Protein AF-F6HSE2-F1 (afdb_monomer)

Solvent-accessible surface area (backbone atoms only — not comparable to full-atom values): 5515 Å² total; per-residue (Å²): 146,81,90,81,60,102,39,62,68,69,29,63,67,43,44,64,54,52,49,58,49,36,76,76,70,57,69,77,68,49,75,61,73,41,83,59,79,91,53,91,86,49,31,88,49,73,47,94,36,98,91,41,73,64,54,11,39,33,50,93,84,47,90,47,73,43,84,48,68,33,41,59,48,39,17,70,78,39,65,89,44,48,93,32,39,53,56,45,29,59

Foldseek 3Di:
DPPPDPQPPVLVVCLVVCVVCCVPPNQQAEEDEEEDDDDPPADCDQDDDPPDNQSSHRPVPDDGKDADCSQCVSCVVPVSCHPRYGYIYD

Mean predicted aligned error: 8.23 Å

Secondary structure (DSSP, 8-state):
-----TTHHHHHHHHHHHHHHHHHH--S-EE--B-----TTS-SS----TT-GGGGS-GGG----B--THHHHHHHHSGGGTTSEE--B-

Sequence (90 aa):
MLLCLLWVCTTNCLAPLAKVINDRFGIVEGLMITVHFIPTTQKTVDGPLSKACKCGKVASFNIIPCNTGAAKAIGMVLHALNGKSTRMSL

Radius of gyration: 15.0 Å; Cα contacts (8 Å, |Δi|>4): 116; chains: 1; bounding box: 38×29×38 Å

Structure (mmCIF, N/CA/C/O backbone):
data_AF-F6HSE2-F1
#
_entry.id   AF-F6HSE2-F1
#
loop_
_atom_site.group_PDB
_atom_site.id
_atom_site.type_symbol
_atom_site.label_atom_id
_atom_site.label_alt_id
_atom_site.label_comp_id
_atom_site.label_asym_id
_atom_site.label_entity_id
_atom_site.label_seq_id
_atom_site.pdbx_PDB_ins_code
_atom_site.Cartn_x
_atom_site.Cartn_y
_atom_site.Cartn_z
_atom_site.occupancy
_atom_site.B_iso_or_equiv
_atom_site.auth_seq_id
_atom_site.auth_comp_id
_atom_site.auth_asym_id
_atom_site.auth_atom_id
_atom_site.pdbx_PDB_model_num
ATOM 1 N N . MET A 1 1 ? 9.396 22.966 7.190 1.00 24.67 1 MET A N 1
ATOM 2 C CA . MET A 1 1 ? 8.694 22.936 5.889 1.00 24.67 1 MET A CA 1
ATOM 3 C C . MET A 1 1 ? 9.408 21.965 4.951 1.00 24.67 1 MET A C 1
ATOM 5 O O . MET A 1 1 ? 10.150 22.378 4.080 1.00 24.67 1 MET A O 1
ATOM 9 N N . LEU A 1 2 ? 9.256 20.661 5.193 1.00 20.64 2 LEU A N 1
ATOM 10 C CA . LEU A 1 2 ? 9.711 19.606 4.280 1.00 20.64 2 LEU A CA 1
ATOM 11 C C . LEU A 1 2 ? 8.907 18.328 4.575 1.00 20.64 2 LEU A C 1
ATOM 13 O O . LEU A 1 2 ? 9.451 17.276 4.882 1.00 20.64 2 LEU A O 1
ATOM 17 N N . LEU A 1 3 ? 7.577 18.456 4.549 1.00 24.50 3 LEU A N 1
ATOM 18 C CA . LEU A 1 3 ? 6.637 17.335 4.667 1.00 24.50 3 LEU A CA 1
ATOM 19 C C . LEU A 1 3 ? 6.195 16.846 3.273 1.00 24.50 3 LEU A C 1
ATOM 21 O O . LEU A 1 3 ? 5.052 16.458 3.073 1.00 24.50 3 LEU A O 1
ATOM 25 N N . CYS A 1 4 ? 7.098 16.903 2.290 1.00 25.84 4 CYS A N 1
ATOM 26 C CA . CYS A 1 4 ? 6.869 16.428 0.925 1.00 25.84 4 CYS A CA 1
ATOM 27 C C . CYS A 1 4 ? 7.734 15.180 0.684 1.00 25.84 4 CYS A C 1
ATOM 29 O O . CYS A 1 4 ? 8.714 15.201 -0.055 1.00 25.84 4 CYS A O 1
ATOM 31 N N . LEU A 1 5 ? 7.432 14.101 1.410 1.00 34.78 5 LEU A N 1
ATOM 32 C CA . LEU A 1 5 ? 7.966 12.768 1.127 1.00 34.78 5 LEU A CA 1
ATOM 33 C C . LEU A 1 5 ? 6.959 12.037 0.227 1.00 34.78 5 LEU A C 1
ATOM 35 O O . LEU A 1 5 ? 5.757 12.237 0.376 1.00 34.78 5 LEU A O 1
ATOM 39 N N . LEU A 1 6 ? 7.456 11.188 -0.677 1.00 40.91 6 LEU A N 1
ATOM 40 C CA . LEU A 1 6 ? 6.771 10.455 -1.762 1.00 40.91 6 LEU A CA 1
ATOM 41 C C . LEU A 1 6 ? 5.592 9.514 -1.361 1.00 40.91 6 LEU A C 1
ATOM 43 O O . LEU A 1 6 ? 5.306 8.544 -2.051 1.00 40.91 6 LEU A O 1
ATOM 47 N N . TRP A 1 7 ? 4.887 9.773 -0.259 1.00 51.53 7 TRP A N 1
ATOM 48 C CA . TRP A 1 7 ? 3.913 8.881 0.392 1.00 51.53 7 TRP A CA 1
ATOM 49 C C . TRP A 1 7 ? 2.489 9.454 0.488 1.00 51.53 7 TRP A C 1
ATOM 51 O O . TRP A 1 7 ? 1.621 8.850 1.125 1.00 51.53 7 TRP A O 1
ATOM 61 N N . VAL A 1 8 ? 2.258 10.642 -0.079 1.00 66.50 8 VAL A N 1
ATOM 62 C CA . VAL A 1 8 ? 1.069 11.468 0.193 1.00 66.50 8 VAL A CA 1
ATOM 63 C C . VAL A 1 8 ? -0.233 10.857 -0.333 1.00 66.50 8 VAL A C 1
ATOM 65 O O . VAL A 1 8 ? -1.226 10.877 0.386 1.00 66.50 8 VAL A O 1
ATOM 68 N N . CYS A 1 9 ? -0.247 10.241 -1.519 1.00 76.25 9 CYS A N 1
ATOM 69 C CA . CYS A 1 9 ? -1.467 9.638 -2.073 1.00 76.25 9 CYS A CA 1
ATOM 70 C C . CYS A 1 9 ? -1.899 8.391 -1.287 1.00 76.25 9 CYS A C 1
ATOM 72 O O . CYS A 1 9 ? -3.039 8.284 -0.850 1.00 76.25 9 CYS A O 1
ATOM 74 N N . THR A 1 10 ? -0.979 7.463 -1.027 1.00 77.50 10 THR A N 1
ATOM 75 C CA . THR A 1 10 ? -1.321 6.172 -0.422 1.00 77.50 10 THR A CA 1
ATOM 76 C C . THR 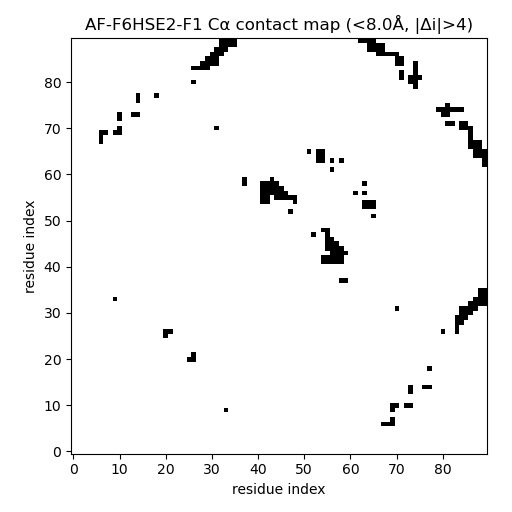A 1 10 ? -1.683 6.271 1.059 1.00 77.50 10 THR A C 1
ATOM 78 O O . THR A 1 10 ? -2.445 5.447 1.565 1.00 77.50 10 THR A O 1
ATOM 81 N N . THR A 1 11 ? -1.119 7.253 1.768 1.00 78.50 11 THR A N 1
ATOM 82 C CA . THR A 1 11 ? -1.455 7.518 3.175 1.00 78.50 11 THR A CA 1
ATOM 83 C C . THR A 1 11 ? -2.827 8.180 3.276 1.00 78.50 11 THR A C 1
ATOM 85 O O . THR A 1 11 ? -3.644 7.736 4.079 1.00 78.50 11 THR A O 1
ATOM 88 N N . ASN A 1 12 ? -3.125 9.161 2.413 1.00 81.88 12 ASN A N 1
ATOM 89 C CA . ASN A 1 12 ? -4.440 9.809 2.384 1.00 81.88 12 ASN A CA 1
ATOM 90 C C . ASN A 1 12 ? -5.565 8.865 1.969 1.00 81.88 12 ASN A C 1
ATOM 92 O O . ASN A 1 12 ? -6.656 8.969 2.517 1.00 81.88 12 ASN A O 1
ATOM 96 N N . CYS A 1 13 ? -5.322 7.934 1.042 1.00 80.75 13 CYS A N 1
ATOM 97 C CA . CYS A 1 13 ? -6.357 6.973 0.663 1.00 80.75 13 CYS A CA 1
ATOM 98 C C . CYS A 1 13 ? -6.684 5.999 1.803 1.00 80.75 13 CYS A C 1
ATOM 100 O O . CYS A 1 13 ? -7.841 5.632 1.987 1.00 80.75 13 CYS A O 1
ATOM 102 N N . LEU A 1 14 ? -5.680 5.568 2.576 1.00 80.31 14 LEU A N 1
ATOM 103 C CA . LEU A 1 14 ? -5.877 4.505 3.561 1.00 80.31 14 LEU A CA 1
ATOM 104 C C . LEU A 1 14 ? -6.226 5.008 4.968 1.00 80.31 14 LEU A C 1
ATOM 106 O O . LEU A 1 14 ? -6.941 4.317 5.688 1.00 80.31 14 LEU A O 1
ATOM 110 N N . ALA A 1 15 ? -5.763 6.193 5.367 1.00 83.19 15 ALA A N 1
ATOM 111 C CA . ALA A 1 15 ? -6.045 6.761 6.686 1.00 83.19 15 ALA A CA 1
ATOM 112 C C . ALA A 1 15 ? -7.550 6.850 7.039 1.00 83.19 15 ALA A C 1
ATOM 114 O O . ALA A 1 15 ? -7.913 6.381 8.121 1.00 83.19 15 ALA A O 1
ATOM 115 N N . PRO A 1 16 ? -8.451 7.373 6.178 1.00 87.06 16 PRO A N 1
ATOM 116 C CA . PRO A 1 16 ? -9.876 7.438 6.507 1.00 87.06 16 PRO A CA 1
ATOM 117 C C . PRO A 1 16 ? -10.513 6.046 6.586 1.00 87.06 16 PRO A C 1
ATOM 119 O O . PRO A 1 16 ? -11.346 5.798 7.455 1.00 87.06 16 PRO A O 1
ATOM 122 N N . LEU A 1 17 ? -10.079 5.108 5.739 1.00 84.56 17 LEU A N 1
ATOM 123 C CA . LEU A 1 17 ? -10.575 3.733 5.756 1.00 84.56 17 LEU A CA 1
ATOM 124 C C . LEU A 1 17 ? -10.174 3.016 7.055 1.00 84.56 17 LEU A C 1
ATOM 126 O O . LEU A 1 17 ? -11.008 2.420 7.735 1.00 84.56 17 LEU A O 1
ATOM 130 N N . ALA A 1 18 ? -8.899 3.135 7.430 1.00 84.12 18 ALA A N 1
ATOM 131 C CA . ALA A 1 18 ? -8.364 2.565 8.660 1.00 84.12 18 ALA A CA 1
ATOM 132 C C . ALA A 1 18 ? -9.043 3.160 9.901 1.00 84.12 18 ALA A C 1
ATOM 134 O O . ALA A 1 18 ? -9.306 2.430 10.853 1.00 84.12 18 ALA A O 1
ATOM 135 N N . LYS A 1 19 ? -9.385 4.456 9.879 1.00 86.00 19 LYS A N 1
ATOM 136 C CA . LYS A 1 19 ? -10.133 5.113 10.956 1.00 86.00 19 LYS A CA 1
ATOM 137 C C . LYS A 1 19 ? -11.517 4.489 11.149 1.00 86.00 19 LYS A C 1
ATOM 139 O O . LYS A 1 19 ? -11.837 4.078 12.259 1.00 86.00 19 LYS A O 1
ATOM 144 N N . VAL A 1 20 ? -12.300 4.346 10.079 1.00 89.62 20 VAL A N 1
ATOM 145 C CA . VAL A 1 20 ? -13.658 3.773 10.159 1.00 89.62 20 VAL A CA 1
ATOM 146 C C . VAL A 1 20 ? -13.632 2.323 10.644 1.00 89.62 20 VAL A C 1
ATOM 148 O O . VAL A 1 20 ? -14.431 1.942 11.499 1.00 89.62 20 VAL A O 1
ATOM 151 N N . ILE A 1 21 ? -12.706 1.516 10.123 1.00 87.06 21 ILE A N 1
ATOM 152 C CA . ILE A 1 21 ? -12.583 0.106 10.512 1.00 87.06 21 ILE A CA 1
ATOM 153 C C . ILE A 1 21 ? -12.129 -0.005 11.971 1.00 87.06 21 ILE A C 1
ATOM 155 O O . ILE A 1 21 ? -12.696 -0.789 12.731 1.00 87.06 21 ILE A O 1
ATOM 159 N N . ASN A 1 22 ? -11.154 0.805 12.388 1.00 87.25 22 ASN A N 1
ATOM 160 C CA . ASN A 1 22 ? -10.671 0.794 13.763 1.00 87.25 22 ASN A CA 1
ATOM 161 C C . ASN A 1 22 ? -11.751 1.216 14.764 1.00 87.25 22 ASN A C 1
ATOM 163 O O . ASN A 1 22 ? -11.857 0.600 15.818 1.00 87.25 22 ASN A O 1
ATOM 167 N N . ASP A 1 23 ? -12.561 2.219 14.431 1.00 87.88 23 ASP A N 1
ATOM 168 C CA . ASP A 1 23 ? -13.600 2.721 15.333 1.00 87.88 23 ASP A CA 1
ATOM 169 C C . ASP A 1 23 ? -14.760 1.734 15.523 1.00 87.88 23 ASP A C 1
ATOM 171 O O . ASP A 1 23 ? -15.405 1.754 16.569 1.00 87.88 23 ASP A O 1
ATOM 175 N N . ARG A 1 24 ? -15.037 0.868 14.537 1.00 89.25 24 ARG A N 1
ATOM 176 C CA . ARG A 1 24 ? -16.139 -0.107 14.623 1.00 89.25 24 ARG A CA 1
ATOM 177 C C . ARG A 1 24 ? -15.717 -1.510 15.039 1.00 89.25 24 ARG A C 1
ATOM 179 O O . ARG A 1 24 ? -16.494 -2.187 15.700 1.00 89.25 24 ARG A O 1
ATOM 186 N N . PHE A 1 25 ? -14.530 -1.952 14.633 1.00 85.06 25 PHE A N 1
ATOM 187 C CA . PHE A 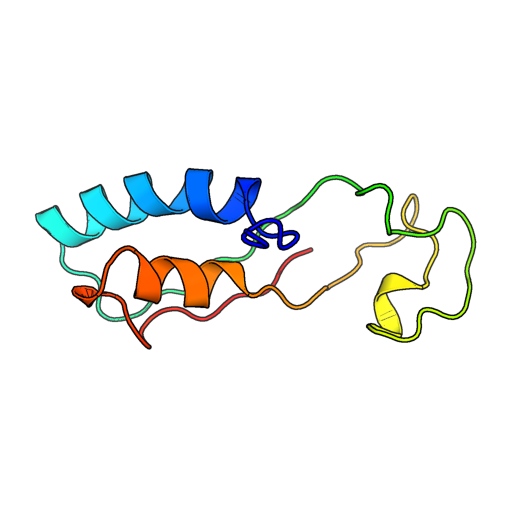1 25 ? -14.112 -3.349 14.782 1.00 85.06 25 PHE A CA 1
ATOM 188 C C . PHE A 1 25 ? -12.830 -3.518 15.600 1.00 85.06 25 PHE A C 1
ATOM 190 O O . PHE A 1 25 ? -12.588 -4.610 16.100 1.00 85.06 25 PHE A O 1
ATOM 197 N N . GLY A 1 26 ? -12.039 -2.454 15.777 1.00 83.00 26 GLY A N 1
ATOM 198 C CA . 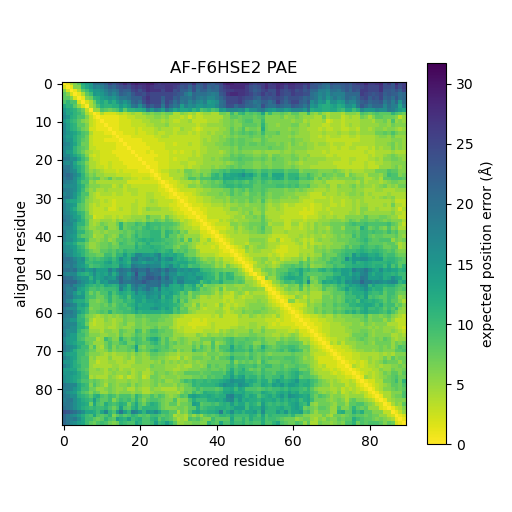GLY A 1 26 ? -10.741 -2.511 16.450 1.00 83.00 26 GLY A CA 1
ATOM 199 C C . GLY A 1 26 ? -9.696 -3.279 15.632 1.00 83.00 26 GLY A C 1
ATOM 200 O O . GLY A 1 26 ? -9.787 -4.487 15.442 1.00 83.00 26 GLY A O 1
ATOM 201 N N . ILE A 1 27 ? -8.660 -2.589 15.149 1.00 82.06 27 ILE A N 1
ATOM 202 C CA . ILE A 1 27 ? -7.601 -3.239 14.360 1.00 82.06 27 ILE A CA 1
ATOM 203 C C . ILE A 1 27 ? -6.488 -3.726 15.300 1.00 82.06 27 ILE A C 1
ATOM 205 O O . ILE A 1 27 ? -5.871 -2.940 16.035 1.00 82.06 27 ILE A O 1
ATOM 209 N N . VAL A 1 28 ? -6.221 -5.035 15.258 1.00 82.12 28 VAL A N 1
ATOM 210 C CA . VAL A 1 28 ? -5.125 -5.682 15.998 1.00 82.12 28 VAL A CA 1
ATOM 211 C C . VAL A 1 28 ? -3.834 -5.632 15.180 1.00 82.12 28 VAL A C 1
ATOM 213 O O . VAL A 1 28 ? -2.853 -5.076 15.659 1.00 82.12 28 VAL A O 1
ATOM 216 N N . GLU A 1 29 ? -3.865 -6.098 13.929 1.00 81.81 29 GLU A N 1
ATOM 217 C CA . GLU A 1 29 ? -2.754 -6.032 12.968 1.00 81.81 29 GLU A CA 1
ATOM 218 C C . GLU A 1 29 ? -3.281 -5.861 11.534 1.00 81.81 29 GLU A C 1
ATOM 220 O O . GLU A 1 29 ? -4.435 -6.187 11.247 1.00 81.81 29 GLU A O 1
ATOM 225 N N . GLY A 1 30 ? -2.454 -5.339 10.621 1.00 78.62 30 GLY A N 1
ATOM 226 C CA . GLY A 1 30 ? -2.839 -5.164 9.217 1.00 78.62 30 GLY A CA 1
ATOM 227 C C . GLY A 1 30 ? -1.666 -5.139 8.235 1.00 78.62 30 GLY A C 1
ATOM 228 O O . GLY A 1 30 ? -0.626 -4.531 8.486 1.00 78.62 30 GLY A O 1
ATOM 229 N N . LEU A 1 31 ? -1.851 -5.763 7.072 1.00 80.81 31 LEU A N 1
ATOM 230 C CA . LEU A 1 31 ? -0.905 -5.733 5.955 1.00 80.81 31 LEU A CA 1
ATOM 231 C C . LEU A 1 31 ? -1.606 -5.182 4.718 1.00 80.81 31 LEU A C 1
ATOM 233 O O . LEU A 1 31 ? -2.778 -5.482 4.511 1.00 80.81 31 LEU A O 1
ATOM 237 N N . MET A 1 32 ? -0.936 -4.340 3.922 1.00 76.62 32 MET A N 1
ATOM 238 C CA . MET A 1 32 ? -1.700 -3.454 3.031 1.00 76.62 32 MET A CA 1
ATOM 239 C C . MET A 1 32 ? -1.269 -3.322 1.560 1.00 76.62 32 MET A C 1
ATOM 241 O O . MET A 1 32 ? -1.611 -2.339 0.965 1.00 76.62 32 MET A O 1
ATOM 245 N N . ILE A 1 33 ? -0.581 -4.241 0.904 1.00 80.81 33 ILE A N 1
ATOM 246 C CA . ILE A 1 33 ? -0.159 -4.152 -0.527 1.00 80.81 33 ILE A CA 1
ATOM 247 C C . ILE A 1 33 ? -0.874 -3.105 -1.434 1.00 80.81 33 ILE A C 1
ATOM 249 O O . ILE A 1 33 ? -2.075 -3.196 -1.686 1.00 80.81 33 ILE A O 1
ATOM 253 N N . THR A 1 34 ? -0.123 -2.142 -1.981 1.00 80.62 34 THR A N 1
ATOM 254 C CA . THR A 1 34 ? -0.650 -1.199 -2.988 1.00 80.62 34 THR A CA 1
ATOM 255 C C . THR A 1 34 ? -0.072 -1.449 -4.354 1.00 80.62 34 THR A C 1
ATOM 257 O O . THR A 1 34 ? 1.130 -1.641 -4.480 1.00 80.62 34 THR A O 1
ATOM 260 N N . VAL A 1 35 ? -0.930 -1.365 -5.364 1.00 80.88 35 VAL A N 1
ATOM 261 C CA . VAL A 1 35 ? -0.530 -1.289 -6.767 1.00 80.88 35 VAL A CA 1
ATOM 262 C C . VAL A 1 35 ? -0.500 0.185 -7.141 1.00 80.88 35 VAL A C 1
ATOM 264 O O . VAL A 1 35 ? -1.515 0.874 -6.992 1.00 80.88 35 VAL A O 1
ATOM 267 N N . HIS A 1 36 ? 0.661 0.683 -7.557 1.00 79.69 36 HIS A N 1
ATOM 268 C CA . HIS A 1 36 ? 0.836 2.094 -7.872 1.00 79.69 36 HIS A CA 1
ATOM 269 C C . HIS A 1 36 ? 1.190 2.303 -9.344 1.00 79.69 36 HIS A C 1
ATOM 271 O O . HIS A 1 36 ? 1.939 1.535 -9.938 1.00 79.69 36 HIS A O 1
ATOM 277 N N . PHE A 1 37 ? 0.672 3.379 -9.938 1.00 81.62 37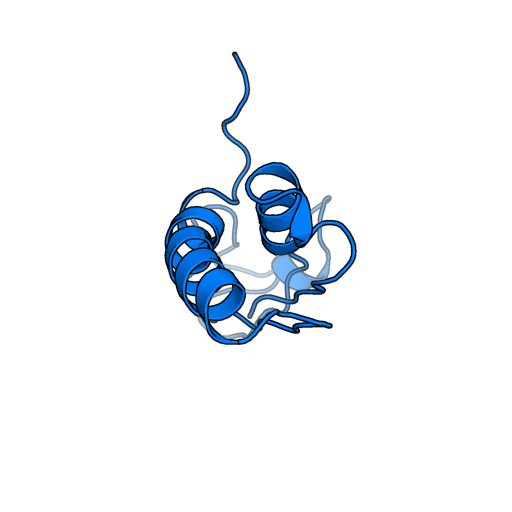 PHE A N 1
ATOM 278 C CA . PHE A 1 37 ? 1.105 3.782 -11.272 1.00 81.62 37 PHE A CA 1
ATOM 279 C C . PHE A 1 37 ? 2.551 4.295 -11.245 1.00 81.62 37 PHE A C 1
ATOM 281 O O . PHE A 1 37 ? 2.986 4.857 -10.231 1.00 81.62 37 PHE A O 1
ATOM 288 N N . ILE A 1 38 ? 3.246 4.129 -12.375 1.00 79.44 38 ILE A N 1
ATOM 289 C CA . ILE A 1 38 ? 4.648 4.498 -12.604 1.00 79.44 38 ILE A CA 1
ATOM 290 C C . ILE A 1 38 ? 4.868 5.978 -12.239 1.00 79.44 38 ILE A C 1
ATOM 292 O O . ILE A 1 38 ? 4.364 6.865 -12.935 1.00 79.44 38 ILE A O 1
ATOM 296 N N . PRO A 1 39 ? 5.610 6.288 -11.160 1.00 75.50 39 PRO A N 1
ATOM 297 C CA . PRO A 1 39 ? 5.971 7.654 -10.822 1.00 75.50 39 PRO A CA 1
ATOM 298 C C . PRO A 1 39 ? 7.171 8.118 -11.654 1.00 75.50 39 PRO A C 1
ATOM 300 O O . PRO A 1 39 ? 8.003 7.326 -12.091 1.00 75.50 39 PRO A O 1
ATOM 303 N N . THR A 1 40 ? 7.339 9.433 -11.777 1.00 76.31 40 THR A N 1
ATOM 304 C CA . THR A 1 40 ? 8.424 10.075 -12.548 1.00 76.31 40 THR A CA 1
ATOM 305 C C . THR A 1 40 ? 9.840 9.705 -12.076 1.00 76.31 40 THR A C 1
ATOM 307 O O . THR A 1 40 ? 10.817 9.945 -12.776 1.00 76.31 40 THR A O 1
ATOM 310 N N . THR A 1 41 ? 9.982 9.139 -10.875 1.00 75.75 41 THR A N 1
ATOM 311 C CA . THR A 1 41 ? 11.269 8.689 -10.326 1.00 75.75 41 THR A CA 1
ATOM 312 C C . THR A 1 41 ? 11.725 7.332 -10.863 1.00 75.75 41 THR A C 1
ATOM 314 O O . THR A 1 41 ? 12.911 7.013 -10.739 1.00 75.75 41 THR A O 1
ATOM 317 N N . GLN A 1 42 ? 10.824 6.538 -11.448 1.00 79.88 42 GLN A N 1
A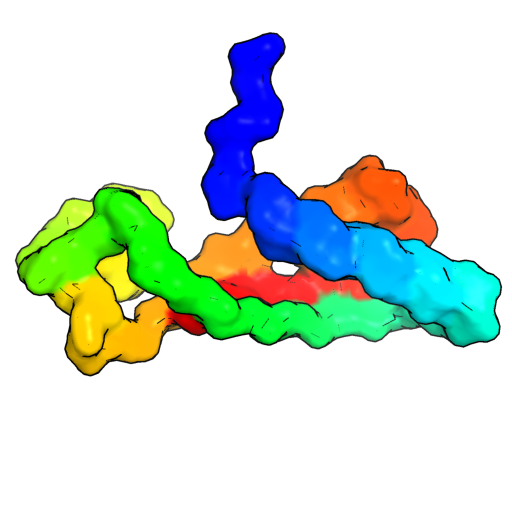TOM 318 C CA . GLN A 1 42 ? 11.172 5.281 -12.105 1.00 79.88 42 GLN A CA 1
ATOM 319 C C . GLN A 1 42 ? 11.759 5.534 -13.502 1.00 79.88 42 GLN A C 1
ATOM 321 O O . GLN A 1 42 ? 11.457 6.530 -14.160 1.00 79.88 42 GLN A O 1
ATOM 326 N N . LYS A 1 43 ? 12.650 4.641 -13.943 1.00 80.56 43 LYS A N 1
ATOM 327 C CA . LYS A 1 43 ? 13.390 4.796 -15.199 1.00 80.56 43 LYS A CA 1
ATOM 328 C C . LYS A 1 43 ? 12.666 4.117 -16.363 1.00 80.56 43 LYS A C 1
ATOM 330 O O . LYS A 1 43 ? 12.067 3.053 -16.215 1.00 80.56 43 LYS A O 1
ATOM 335 N N . THR A 1 44 ? 12.755 4.736 -17.537 1.00 81.69 44 THR A N 1
ATOM 336 C CA . THR A 1 44 ? 12.254 4.183 -18.807 1.00 81.69 44 THR A CA 1
ATOM 337 C C . THR A 1 44 ? 13.164 3.103 -19.383 1.00 81.69 44 THR A C 1
ATOM 339 O O . THR A 1 44 ? 12.726 2.313 -20.206 1.00 81.69 44 THR A O 1
ATOM 342 N N . VAL A 1 45 ? 14.422 3.060 -18.951 1.00 82.81 45 VAL A N 1
ATOM 343 C CA . VAL A 1 45 ? 15.425 2.062 -19.332 1.00 82.81 45 VAL A CA 1
ATOM 344 C C . VAL A 1 45 ? 16.181 1.622 -18.087 1.00 82.81 45 VAL A C 1
ATOM 346 O O . VAL A 1 45 ? 16.244 2.375 -17.111 1.00 82.81 45 VAL A O 1
ATOM 349 N N . ASP A 1 46 ? 16.746 0.417 -18.113 1.00 82.50 46 ASP A N 1
ATOM 350 C CA . ASP A 1 46 ? 17.509 -0.104 -16.9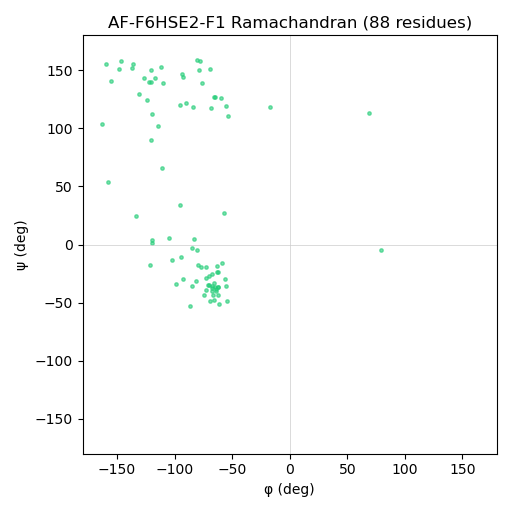82 1.00 82.50 46 ASP A CA 1
ATOM 351 C C . ASP A 1 46 ? 18.697 0.817 -16.665 1.00 82.50 46 ASP A C 1
ATOM 353 O O . ASP A 1 46 ? 19.508 1.150 -17.531 1.00 82.50 46 ASP A O 1
ATOM 357 N N . GLY A 1 47 ? 18.797 1.254 -15.413 1.00 81.62 47 GLY A N 1
ATOM 358 C CA . GLY A 1 47 ? 19.835 2.174 -14.976 1.00 81.62 47 GLY A CA 1
ATOM 359 C C . GLY A 1 47 ? 20.054 2.134 -13.465 1.00 81.62 47 GLY A C 1
ATOM 360 O O . GLY A 1 47 ? 19.156 1.766 -12.702 1.00 81.62 47 GLY A O 1
ATOM 361 N N . PRO A 1 48 ? 21.250 2.514 -12.993 1.00 76.06 48 PRO A N 1
ATOM 362 C CA . PRO A 1 48 ? 21.561 2.475 -11.575 1.00 76.06 48 PRO A CA 1
ATOM 363 C C . PRO A 1 48 ? 20.697 3.483 -10.807 1.00 76.06 48 PRO A C 1
ATOM 365 O O . PRO A 1 48 ? 20.673 4.677 -11.112 1.00 76.06 48 PRO A O 1
ATOM 368 N N . LEU A 1 49 ? 20.006 2.997 -9.774 1.00 73.62 49 LEU A N 1
ATOM 369 C CA . LEU A 1 49 ? 19.263 3.826 -8.831 1.00 73.62 49 LEU A CA 1
ATOM 370 C C . LEU A 1 49 ? 19.821 3.631 -7.420 1.00 73.62 49 LEU A C 1
ATOM 372 O O . LEU A 1 49 ? 19.652 2.579 -6.804 1.00 73.62 49 LEU A O 1
ATOM 376 N N . SER A 1 50 ? 20.444 4.679 -6.882 1.00 65.06 50 SER A N 1
ATOM 377 C CA . SER A 1 50 ? 21.230 4.645 -5.638 1.00 65.06 50 SER A CA 1
ATOM 378 C C . SER A 1 50 ? 20.422 4.292 -4.386 1.00 65.06 50 SER A C 1
ATOM 380 O O . SER A 1 50 ? 20.990 3.833 -3.402 1.00 65.06 50 SER A O 1
ATOM 382 N N . LYS A 1 51 ? 19.099 4.512 -4.399 1.00 63.97 51 LYS A N 1
ATOM 383 C CA . LYS A 1 51 ? 18.219 4.298 -3.235 1.00 63.97 51 LYS A CA 1
ATOM 384 C C . LYS A 1 51 ? 17.402 3.003 -3.286 1.00 63.97 51 LYS A C 1
ATOM 386 O O . LYS A 1 51 ? 16.845 2.620 -2.262 1.00 63.97 51 LYS A O 1
ATOM 391 N N . ALA A 1 52 ? 17.323 2.327 -4.435 1.00 64.25 52 ALA A N 1
ATOM 392 C CA . ALA A 1 52 ? 16.626 1.047 -4.565 1.00 64.25 52 ALA A CA 1
ATOM 393 C C . ALA A 1 52 ? 17.048 0.325 -5.851 1.00 64.25 52 ALA A C 1
ATOM 395 O O . ALA A 1 52 ? 16.565 0.646 -6.934 1.00 64.25 52 ALA A O 1
ATOM 396 N N . CYS A 1 53 ? 17.898 -0.697 -5.722 1.00 57.78 53 CYS A N 1
ATOM 397 C CA . CYS A 1 53 ? 18.424 -1.468 -6.855 1.00 57.78 53 CYS A CA 1
ATOM 398 C C . CYS A 1 53 ? 17.312 -2.062 -7.749 1.00 57.78 53 CYS A C 1
ATOM 400 O O . CYS A 1 53 ? 17.432 -2.062 -8.969 1.00 57.78 53 CYS A O 1
ATOM 402 N N . LYS A 1 54 ? 16.179 -2.479 -7.159 1.00 66.81 54 LYS A N 1
ATOM 403 C CA . LYS A 1 54 ? 15.032 -3.035 -7.902 1.00 66.81 54 LYS A CA 1
ATOM 404 C C . LYS A 1 54 ? 14.281 -1.993 -8.738 1.00 66.81 54 LYS A C 1
ATOM 406 O O . LYS A 1 54 ? 13.828 -2.322 -9.827 1.00 66.81 54 LYS A O 1
ATOM 411 N N . CYS A 1 55 ? 14.175 -0.749 -8.262 1.00 67.94 55 CYS A N 1
ATOM 412 C CA . CYS A 1 55 ? 13.420 0.309 -8.944 1.00 67.94 55 CYS A CA 1
ATOM 413 C C . CYS A 1 55 ? 14.246 1.002 -10.062 1.00 67.94 55 CYS A C 1
ATOM 415 O O . CYS A 1 55 ? 13.777 1.958 -10.673 1.00 67.94 55 CYS A O 1
ATOM 417 N N . GLY A 1 56 ? 15.462 0.508 -10.340 1.00 69.69 56 GLY A N 1
ATOM 418 C CA . GLY A 1 56 ? 16.281 0.882 -11.498 1.00 69.69 56 GLY A CA 1
ATOM 419 C C . GLY A 1 56 ? 15.968 0.099 -12.776 1.00 69.69 56 GLY A C 1
ATOM 420 O O . GLY A 1 56 ? 16.577 0.375 -13.803 1.00 69.69 56 GLY A O 1
ATOM 421 N N . LYS A 1 57 ? 15.042 -0.869 -12.726 1.00 78.88 57 LYS A N 1
ATOM 422 C CA . LYS A 1 57 ? 14.584 -1.593 -13.916 1.00 78.88 57 LYS A CA 1
ATOM 423 C C . LYS A 1 57 ? 13.583 -0.776 -14.738 1.00 78.88 57 LYS A C 1
ATOM 425 O O . LYS A 1 57 ? 12.903 0.090 -14.185 1.00 78.88 57 LYS A O 1
ATOM 430 N N . VAL A 1 58 ? 13.443 -1.096 -16.025 1.00 82.31 58 VAL A N 1
ATOM 431 C CA . VAL A 1 58 ? 12.445 -0.490 -16.915 1.00 82.31 58 VAL A CA 1
ATOM 432 C C . VAL A 1 58 ? 11.041 -0.641 -16.331 1.00 82.31 58 VAL A C 1
ATOM 434 O O . VAL A 1 58 ? 10.556 -1.752 -16.115 1.00 82.31 58 VAL A O 1
ATOM 437 N N . ALA A 1 59 ? 10.390 0.488 -16.066 1.00 79.38 59 ALA A N 1
ATOM 438 C CA . ALA A 1 59 ? 9.121 0.521 -15.343 1.00 79.38 59 ALA A CA 1
ATOM 439 C C . ALA A 1 59 ? 7.936 -0.021 -16.151 1.00 79.38 59 ALA A C 1
ATOM 441 O O . ALA A 1 59 ? 7.042 -0.650 -15.601 1.00 79.38 59 ALA A O 1
ATOM 442 N N . SER A 1 60 ? 7.933 0.201 -17.466 1.00 81.00 60 SER A N 1
ATOM 443 C CA . SER A 1 60 ? 6.789 -0.119 -18.329 1.00 81.00 60 SER A CA 1
ATOM 444 C C . SER A 1 60 ? 6.589 -1.616 -18.574 1.00 81.00 60 SER A C 1
ATOM 446 O O . SER A 1 60 ? 5.502 -2.020 -18.971 1.00 81.00 60 SER A O 1
ATOM 448 N N . PHE A 1 61 ? 7.621 -2.431 -18.348 1.00 84.00 61 PHE A N 1
ATOM 449 C CA . PHE A 1 61 ? 7.605 -3.868 -18.645 1.00 84.00 61 PHE A CA 1
ATOM 450 C C . PHE A 1 61 ? 7.833 -4.748 -17.411 1.00 84.00 61 PHE A C 1
ATOM 452 O O . PHE A 1 61 ? 7.875 -5.968 -17.539 1.00 84.00 61 PHE A O 1
ATOM 459 N N . ASN A 1 62 ? 7.986 -4.160 -16.221 1.00 80.75 62 ASN A N 1
ATOM 460 C CA . ASN A 1 62 ? 8.277 -4.901 -14.998 1.00 80.75 62 ASN A CA 1
ATOM 461 C C . ASN A 1 62 ? 7.284 -4.571 -13.886 1.00 80.75 62 ASN A C 1
ATOM 463 O O . ASN A 1 62 ? 6.920 -3.418 -13.679 1.00 80.75 62 ASN A O 1
ATOM 467 N N . ILE A 1 63 ? 6.946 -5.587 -13.093 1.00 83.06 63 ILE A N 1
ATOM 468 C CA . ILE A 1 63 ? 6.347 -5.392 -11.772 1.00 83.06 63 ILE A CA 1
ATOM 469 C C . ILE A 1 63 ? 7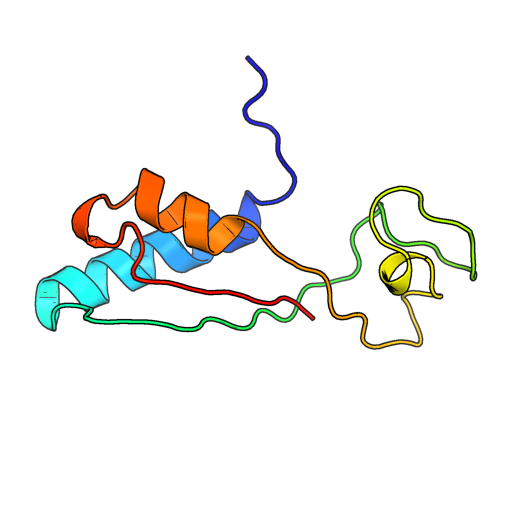.497 -5.154 -10.794 1.00 83.06 63 ILE A C 1
ATOM 471 O O . ILE A 1 63 ? 8.370 -6.014 -10.635 1.00 83.06 63 ILE A O 1
ATOM 475 N N . ILE A 1 64 ? 7.524 -3.983 -10.158 1.00 81.44 64 ILE A N 1
ATOM 476 C CA . ILE A 1 64 ? 8.660 -3.551 -9.345 1.00 81.44 64 ILE A CA 1
ATOM 477 C C . ILE A 1 64 ? 8.232 -3.440 -7.879 1.00 81.44 64 ILE A C 1
ATOM 479 O O . ILE A 1 64 ? 7.676 -2.422 -7.474 1.00 81.44 64 ILE A O 1
ATOM 483 N N . PRO A 1 65 ? 8.568 -4.429 -7.032 1.00 81.56 65 PRO A N 1
ATOM 484 C CA . PRO A 1 65 ? 8.314 -4.303 -5.608 1.00 81.56 65 PRO A CA 1
ATOM 485 C C . PRO A 1 65 ? 9.227 -3.223 -5.012 1.00 81.56 65 PRO A C 1
ATOM 487 O O . PRO A 1 65 ? 10.457 -3.365 -5.005 1.00 81.56 65 PRO A O 1
ATOM 490 N N . CYS A 1 66 ? 8.626 -2.159 -4.480 1.00 74.44 66 CYS A N 1
ATOM 491 C CA . CYS A 1 66 ? 9.325 -1.092 -3.768 1.00 74.44 66 CYS A CA 1
ATOM 492 C C . CYS A 1 66 ? 8.774 -0.996 -2.323 1.00 74.44 66 CYS A C 1
ATOM 494 O O . CYS A 1 66 ? 7.575 -1.132 -2.059 1.00 74.44 66 CYS A O 1
ATOM 496 N N . ASN A 1 67 ? 9.667 -0.779 -1.353 1.00 73.00 67 ASN A N 1
ATOM 497 C CA . ASN A 1 67 ? 9.295 -0.665 0.061 1.00 73.00 67 ASN A CA 1
ATOM 498 C C . ASN A 1 67 ? 8.671 0.698 0.338 1.00 73.00 67 ASN A C 1
ATOM 500 O O . ASN A 1 67 ? 9.172 1.709 -0.160 1.00 73.00 67 ASN A O 1
ATOM 504 N N . THR A 1 68 ? 7.611 0.732 1.155 1.00 71.88 68 THR A N 1
ATOM 505 C CA . THR A 1 68 ? 6.841 1.959 1.341 1.00 71.88 68 THR A CA 1
ATOM 506 C C . THR A 1 68 ? 6.550 2.376 2.782 1.00 71.88 68 THR A C 1
ATOM 508 O O . THR A 1 68 ? 6.074 1.595 3.597 1.00 71.88 68 THR A O 1
ATOM 511 N N . GLY A 1 69 ? 6.837 3.646 3.109 1.00 71.06 69 G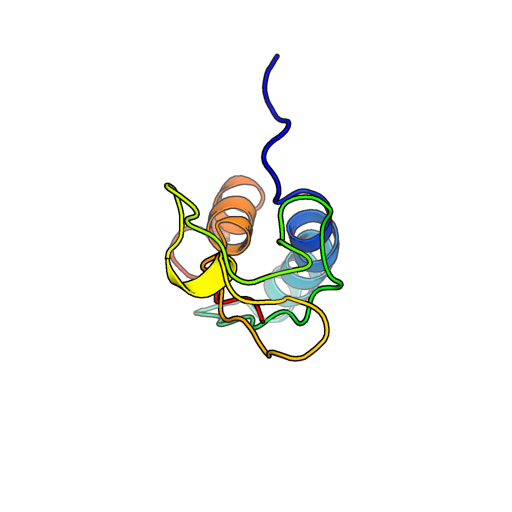LY A N 1
ATOM 512 C CA . GLY A 1 69 ? 6.740 4.206 4.469 1.00 71.06 69 GLY A CA 1
ATOM 513 C C . GLY A 1 69 ? 5.328 4.613 4.901 1.00 71.06 69 GLY A C 1
ATOM 514 O O . GLY A 1 69 ? 5.107 4.999 6.046 1.00 71.06 69 GLY A O 1
ATOM 515 N N . ALA A 1 70 ? 4.355 4.514 3.999 1.00 69.31 70 ALA A N 1
ATOM 516 C CA . ALA A 1 70 ? 3.006 5.016 4.219 1.00 69.31 70 ALA A CA 1
ATOM 517 C C . ALA A 1 70 ? 2.209 4.250 5.301 1.00 69.31 70 ALA A C 1
ATOM 519 O O . ALA A 1 70 ? 1.353 4.845 5.942 1.00 69.31 70 ALA A O 1
ATOM 520 N N . ALA A 1 71 ? 2.502 2.974 5.594 1.00 68.62 71 ALA A N 1
ATOM 521 C CA . ALA A 1 71 ? 1.845 2.272 6.712 1.00 68.62 71 ALA A CA 1
ATOM 522 C C . ALA A 1 71 ? 2.362 2.775 8.061 1.00 68.62 71 ALA A C 1
ATOM 524 O O . ALA A 1 71 ? 1.584 3.010 8.979 1.00 68.62 71 ALA A O 1
ATOM 525 N N . LYS A 1 72 ? 3.668 3.046 8.149 1.00 71.25 72 LYS A N 1
ATOM 526 C CA . LYS A 1 72 ? 4.256 3.690 9.325 1.00 71.25 72 LYS A CA 1
ATOM 527 C C . LYS A 1 72 ? 3.685 5.098 9.530 1.00 71.25 72 LYS A C 1
ATOM 529 O O . LYS A 1 72 ? 3.431 5.488 10.663 1.00 71.25 72 LYS A O 1
ATOM 534 N N . ALA A 1 73 ? 3.416 5.825 8.443 1.00 71.19 73 ALA A N 1
ATOM 535 C CA . ALA A 1 73 ? 2.780 7.141 8.501 1.00 71.19 73 ALA A CA 1
ATOM 536 C C . ALA A 1 73 ? 1.333 7.089 9.028 1.00 71.19 73 ALA A C 1
ATOM 538 O O . ALA A 1 73 ? 0.927 7.989 9.756 1.00 71.19 73 ALA A O 1
ATOM 539 N N . ILE A 1 74 ? 0.570 6.024 8.753 1.00 72.12 74 ILE A N 1
ATOM 540 C CA . ILE A 1 74 ? -0.773 5.852 9.339 1.00 72.12 74 ILE A CA 1
ATOM 541 C C . ILE A 1 74 ? -0.687 5.703 10.856 1.00 72.12 74 ILE A C 1
ATOM 543 O O . ILE A 1 74 ? -1.488 6.311 11.551 1.00 72.12 74 ILE A O 1
ATOM 547 N N . GLY A 1 75 ? 0.317 4.996 11.382 1.00 75.06 75 GLY A N 1
ATOM 548 C CA . GLY A 1 75 ? 0.572 4.933 12.826 1.00 75.06 75 GLY A CA 1
ATOM 549 C C . GLY A 1 75 ? 0.926 6.286 13.463 1.00 75.06 75 GLY A C 1
ATOM 550 O O . GLY A 1 75 ? 0.711 6.479 14.658 1.00 75.06 75 GLY A O 1
ATOM 551 N N . MET A 1 76 ? 1.432 7.241 12.672 1.00 71.94 76 MET A N 1
ATOM 552 C CA . MET A 1 76 ? 1.690 8.616 13.120 1.00 71.94 76 MET A CA 1
ATOM 553 C C . MET A 1 76 ? 0.425 9.485 13.112 1.00 71.94 76 MET A C 1
ATOM 555 O O . MET A 1 76 ? 0.313 10.383 13.936 1.00 71.94 76 MET A O 1
ATOM 559 N N . VAL A 1 77 ? -0.515 9.231 12.195 1.00 72.00 77 VAL A N 1
ATOM 560 C CA . VAL A 1 77 ? -1.797 9.960 12.099 1.00 72.00 77 VAL A CA 1
ATOM 561 C C . VAL A 1 77 ? -2.852 9.364 13.042 1.00 72.00 77 VAL A C 1
ATOM 563 O O . VAL A 1 77 ? -3.652 10.084 13.630 1.00 72.00 77 VAL A O 1
ATOM 566 N N . LEU A 1 78 ? -2.841 8.042 13.213 1.00 75.69 78 LEU A N 1
ATOM 567 C CA . LEU A 1 78 ? -3.714 7.268 14.088 1.00 75.69 78 LEU A CA 1
ATOM 568 C C . LEU A 1 78 ? -2.852 6.514 15.101 1.00 75.69 78 LEU A C 1
ATOM 570 O O . LEU A 1 78 ? -2.467 5.368 14.876 1.00 75.69 78 LEU A O 1
ATOM 574 N N . HIS A 1 79 ? -2.580 7.147 16.244 1.00 76.56 79 HIS A N 1
ATOM 575 C CA . HIS A 1 79 ? -1.706 6.588 17.283 1.00 76.56 79 HIS A CA 1
ATOM 576 C C . HIS A 1 79 ? -2.141 5.203 17.793 1.00 76.56 79 HIS A C 1
ATOM 578 O O . HIS A 1 79 ? -1.288 4.388 18.132 1.00 76.56 79 HIS A O 1
ATOM 584 N N . ALA A 1 80 ? -3.442 4.890 17.772 1.00 74.69 80 ALA A N 1
ATOM 585 C CA . ALA A 1 80 ? -3.972 3.568 18.132 1.00 74.69 80 ALA A CA 1
ATOM 586 C C . ALA A 1 80 ? -3.505 2.424 17.200 1.00 74.69 80 ALA A C 1
ATOM 588 O O . ALA A 1 80 ? -3.585 1.247 17.566 1.00 74.69 80 ALA A O 1
ATOM 589 N N . LEU A 1 81 ? -3.022 2.775 16.003 1.00 71.94 81 LEU A N 1
ATOM 590 C CA . LEU A 1 81 ? -2.521 1.869 14.967 1.00 71.94 81 LEU A CA 1
ATOM 591 C C . LEU A 1 81 ? -0.988 1.876 14.864 1.00 71.94 81 LEU A C 1
ATOM 593 O O . LEU A 1 81 ? -0.421 1.249 13.966 1.00 71.94 81 LEU A O 1
ATOM 597 N N . ASN A 1 82 ? -0.294 2.578 15.765 1.00 76.25 82 ASN A N 1
ATOM 598 C CA . ASN A 1 82 ? 1.159 2.657 15.735 1.00 76.25 82 ASN A CA 1
ATOM 599 C C . ASN A 1 82 ? 1.790 1.281 16.002 1.00 76.25 82 ASN A C 1
ATOM 601 O O . ASN A 1 82 ? 1.468 0.619 16.983 1.00 76.25 82 ASN A O 1
ATOM 605 N N . GLY A 1 83 ? 2.679 0.844 15.108 1.00 72.62 83 GLY A N 1
ATOM 606 C CA . GLY A 1 83 ? 3.353 -0.457 15.197 1.00 72.62 83 GLY A CA 1
ATOM 607 C C . GLY A 1 83 ? 2.534 -1.669 14.734 1.00 72.62 83 GLY A C 1
ATOM 608 O O . GLY A 1 83 ? 3.093 -2.755 14.653 1.00 72.62 83 GLY A O 1
ATOM 609 N N . LYS A 1 84 ? 1.256 -1.498 14.371 1.00 71.38 84 LYS A N 1
ATOM 610 C CA . LYS A 1 84 ? 0.357 -2.610 14.005 1.00 71.38 84 LYS A CA 1
ATOM 611 C C . LYS A 1 84 ? 0.272 -2.906 12.508 1.00 71.38 84 LYS A C 1
ATOM 613 O O . LYS A 1 84 ? -0.325 -3.902 12.113 1.00 71.38 84 LYS A O 1
ATOM 618 N N . SER A 1 85 ? 0.819 -2.034 11.658 1.00 65.69 85 SER A N 1
ATOM 619 C CA . SER A 1 85 ? 0.676 -2.159 10.205 1.00 65.69 85 SER A CA 1
ATOM 620 C C . SER A 1 85 ? 2.006 -2.207 9.454 1.00 65.69 85 SER A C 1
ATOM 622 O O . SER A 1 85 ? 2.788 -1.256 9.528 1.00 65.69 85 SER A O 1
ATOM 624 N N . THR A 1 86 ? 2.206 -3.268 8.665 1.00 60.47 86 THR A N 1
ATOM 625 C CA . THR A 1 86 ? 3.360 -3.485 7.767 1.00 60.47 86 THR A CA 1
ATOM 626 C C . THR A 1 86 ? 2.926 -3.423 6.297 1.00 60.47 86 THR A C 1
ATOM 628 O O . THR A 1 86 ? 1.761 -3.643 5.967 1.00 60.47 86 THR A O 1
ATOM 631 N N . ARG A 1 87 ? 3.837 -3.052 5.384 1.00 64.69 87 ARG A N 1
ATOM 632 C CA . ARG A 1 87 ? 3.477 -2.687 4.003 1.00 64.69 87 ARG A CA 1
ATOM 633 C C . ARG A 1 87 ? 4.545 -3.033 2.965 1.00 64.69 87 ARG A C 1
ATOM 635 O O . ARG A 1 87 ? 5.740 -2.945 3.232 1.00 64.69 87 ARG A O 1
ATOM 642 N N . MET A 1 88 ? 4.066 -3.299 1.748 1.00 56.34 88 MET A N 1
ATOM 643 C CA . MET A 1 88 ? 4.832 -3.375 0.502 1.00 56.34 88 MET A CA 1
ATOM 644 C C . MET A 1 88 ? 4.048 -2.665 -0.620 1.00 56.34 88 MET A C 1
ATOM 646 O O . MET A 1 88 ? 2.822 -2.596 -0.544 1.00 56.34 88 MET A O 1
ATOM 650 N N . SER A 1 89 ? 4.722 -2.108 -1.631 1.00 61.88 89 SER A N 1
ATOM 651 C CA . SER A 1 89 ? 4.068 -1.628 -2.860 1.00 61.88 89 SER A CA 1
ATOM 652 C C . SER A 1 89 ? 4.616 -2.356 -4.070 1.00 61.88 89 SER A C 1
ATOM 654 O O . SER A 1 89 ? 5.783 -2.757 -4.079 1.00 61.88 89 SER A O 1
ATOM 656 N N . LEU A 1 90 ? 3.751 -2.485 -5.065 1.00 60.84 90 LEU A N 1
ATOM 657 C CA . LEU A 1 90 ? 4.012 -2.988 -6.402 1.00 60.84 90 LEU A CA 1
ATOM 658 C C . LEU A 1 90 ? 3.920 -1.844 -7.412 1.00 60.84 90 LEU A C 1
ATOM 660 O O . LEU A 1 90 ? 3.132 -0.899 -7.143 1.00 60.84 90 LEU A O 1
#

InterPro domains:
  IPR020829 Glyceraldehyde 3-phosphate dehydrogenase, catalytic domain [PF02800] (14-89)
  IPR020831 Glyceraldehyde/Erythrose phosphate dehydrogenase fami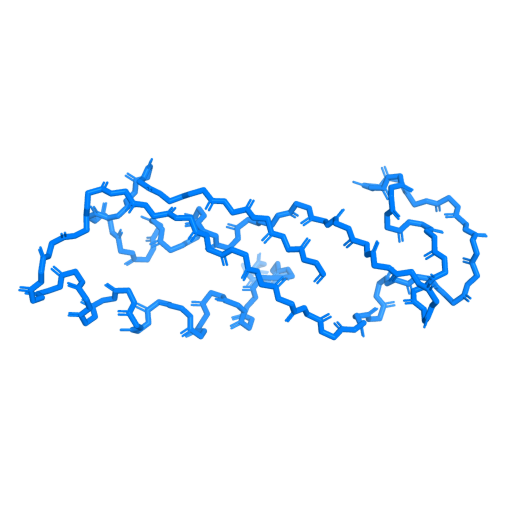ly [PR00078] (3-21)
  IPR020831 Glyceraldehyde/Erythrose phosphate dehydrogenase family [PR00078] (30-46)
  IPR020831 Glyceraldehyde/Erythrose phosphate dehydrogenase family [PTHR10836] (9-89)

pLDDT: mean 72.99, std 14.26, range [20.64, 89.62]

Organism: Vitis vinifera (NCBI:txid29760)

Nearest PDB structures (foldseek):
  4z0h-assembly1_R  TM=9.854E-01  e=2.151E-10  Arabidopsis thaliana
  6nlx-assembly2_D  TM=9.898E-01  e=1.396E-08  Naegleria fowleri
  6m5x-assembly1_Q  TM=9.817E-01  e=1.965E-08  Trichoderma virens Gv29-8
  8oha-assembly1_D  TM=9.913E-01  e=2.963E-08  Leptospira interrogans serovar Copenhageni str. Fiocruz L1-130
  6ok4-assembly1_B  TM=9.927E-01  e=1.879E-07  Chlamydia trachomatis D/UW-3/CX